Protein AF-A0A968MDU2-F1 (afdb_monomer)

Foldseek 3Di:
DDPVVVVVVVVVVCCVVVVVVVVVVVCPDDPCCVVVPDPPDDPVNVVVVVVVVVDDPCCVVVCVVCCVVPNNPCVVVVVCVVVVVVVCVVPVVVVVCVVVVVPDD

Radius of gyration: 19.69 Å; Cα contacts (8 Å, |Δi|>4): 18; chains: 1; bounding box: 48×23×56 Å

Structure (mmCIF, N/CA/C/O backbone):
data_AF-A0A968MDU2-F1
#
_entry.id   AF-A0A968MDU2-F1
#
loop_
_atom_site.group_PDB
_atom_site.id
_atom_site.type_symbol
_atom_site.label_atom_id
_atom_site.label_alt_id
_atom_site.label_comp_id
_atom_site.label_asym_id
_atom_site.label_entity_id
_atom_site.label_seq_id
_atom_site.pdbx_PDB_ins_code
_atom_site.Cartn_x
_atom_site.Cartn_y
_atom_site.Cartn_z
_atom_site.occupancy
_atom_site.B_iso_or_equiv
_atom_site.auth_seq_id
_atom_site.auth_comp_id
_atom_site.auth_asym_id
_atom_site.auth_atom_id
_atom_site.pdbx_PDB_model_num
ATOM 1 N N . MET A 1 1 ? 6.099 6.662 -26.042 1.00 65.50 1 MET A N 1
ATOM 2 C CA . MET A 1 1 ? 4.771 6.624 -25.407 1.00 65.50 1 MET A CA 1
ATOM 3 C C . MET A 1 1 ? 3.763 6.523 -26.529 1.00 65.50 1 MET A C 1
ATOM 5 O O . MET A 1 1 ? 3.616 7.471 -27.297 1.00 65.50 1 MET A O 1
ATOM 9 N N . SER A 1 2 ? 3.215 5.331 -26.719 1.00 91.62 2 SER A N 1
ATOM 10 C CA . SER A 1 2 ? 2.216 5.053 -27.749 1.00 91.62 2 SER A CA 1
ATOM 11 C C . SER A 1 2 ? 0.921 5.808 -27.433 1.00 91.62 2 SER A C 1
ATOM 13 O O . SER A 1 2 ? 0.633 6.089 -26.270 1.00 91.62 2 SER A O 1
ATOM 15 N N . ALA A 1 3 ? 0.102 6.103 -28.447 1.00 90.75 3 ALA A N 1
ATOM 16 C CA . ALA A 1 3 ? -1.256 6.614 -28.231 1.00 90.75 3 ALA A CA 1
ATOM 17 C C . ALA A 1 3 ? -2.083 5.670 -27.332 1.00 90.75 3 ALA A C 1
ATOM 19 O O . ALA A 1 3 ? -2.938 6.117 -26.572 1.00 90.75 3 ALA A O 1
ATOM 20 N N . LEU A 1 4 ? -1.771 4.370 -27.368 1.00 92.38 4 LEU A N 1
ATOM 21 C CA . LEU A 1 4 ? -2.377 3.347 -26.521 1.00 92.38 4 LEU A CA 1
ATOM 22 C C . LEU A 1 4 ? -2.059 3.570 -25.029 1.00 92.38 4 LEU A C 1
ATOM 24 O O . LEU A 1 4 ? -2.959 3.457 -24.201 1.00 92.38 4 LEU A O 1
ATOM 28 N N . ASP A 1 5 ? -0.831 3.973 -24.687 1.00 91.81 5 ASP A N 1
ATOM 29 C CA . ASP A 1 5 ? -0.411 4.212 -23.295 1.00 91.81 5 ASP A CA 1
ATOM 30 C C . ASP A 1 5 ? -1.228 5.349 -22.665 1.00 91.81 5 ASP A C 1
ATOM 32 O O . ASP A 1 5 ? -1.713 5.237 -21.539 1.00 91.81 5 ASP A O 1
ATOM 36 N N . TRP A 1 6 ? -1.445 6.427 -23.427 1.00 93.94 6 TRP A N 1
ATOM 37 C CA . TRP A 1 6 ? -2.259 7.567 -23.000 1.00 93.94 6 TRP A CA 1
ATOM 38 C C . TRP A 1 6 ? -3.729 7.198 -22.807 1.00 93.94 6 TRP A C 1
ATOM 40 O O . TRP A 1 6 ? -4.345 7.637 -21.835 1.00 93.94 6 TRP A O 1
ATOM 50 N N . ILE A 1 7 ? -4.281 6.366 -23.696 1.00 95.44 7 ILE A N 1
ATOM 51 C CA . ILE A 1 7 ? -5.656 5.865 -23.578 1.00 95.44 7 ILE A CA 1
ATOM 52 C C . ILE A 1 7 ? -5.806 5.023 -22.309 1.00 95.44 7 ILE A C 1
ATOM 54 O O . ILE A 1 7 ? -6.733 5.253 -21.533 1.00 95.44 7 ILE A O 1
ATOM 58 N N . VAL A 1 8 ? -4.887 4.086 -22.061 1.00 95.38 8 VAL A N 1
ATOM 59 C CA . VAL A 1 8 ? -4.926 3.230 -20.866 1.00 95.38 8 VAL A CA 1
ATOM 60 C C . VAL A 1 8 ? -4.790 4.066 -19.597 1.00 95.38 8 VAL A C 1
ATOM 62 O O . VAL A 1 8 ? -5.582 3.902 -18.668 1.00 95.38 8 VAL A O 1
ATOM 65 N N . MET A 1 9 ? -3.842 5.005 -19.561 1.00 93.75 9 MET A N 1
ATOM 66 C CA . MET A 1 9 ? -3.631 5.863 -18.395 1.00 93.75 9 MET A CA 1
ATOM 67 C C . MET A 1 9 ? -4.851 6.748 -18.110 1.00 93.75 9 MET A C 1
ATOM 69 O O . MET A 1 9 ? -5.287 6.851 -16.958 1.00 93.75 9 MET A O 1
ATOM 73 N N . GLY A 1 10 ? -5.439 7.342 -19.153 1.00 95.56 10 GLY A N 1
ATOM 74 C CA . GLY A 1 10 ? -6.667 8.127 -19.047 1.00 95.56 10 GLY A CA 1
ATOM 75 C C . GLY A 1 10 ? -7.857 7.297 -18.561 1.00 95.56 10 GLY A C 1
ATOM 76 O O . GLY A 1 10 ? -8.592 7.741 -17.677 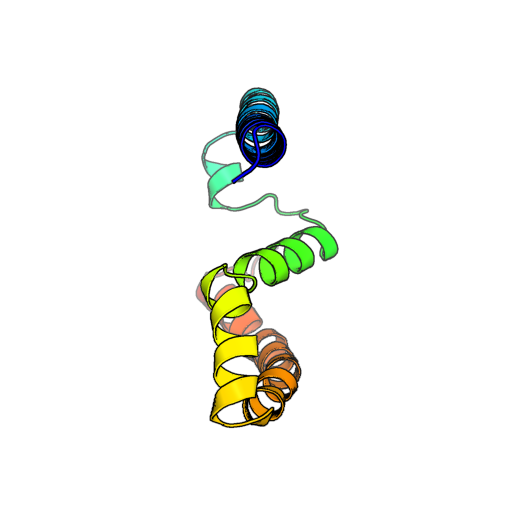1.00 95.56 10 GLY A O 1
ATOM 77 N N . LEU A 1 11 ? -8.015 6.074 -19.073 1.00 96.00 11 LEU A N 1
ATOM 78 C CA . LEU A 1 11 ? -9.099 5.166 -18.699 1.00 96.00 11 LEU A CA 1
ATOM 79 C C . LEU A 1 11 ? -8.984 4.712 -17.242 1.00 96.00 11 LEU A C 1
ATOM 81 O O . LEU A 1 11 ? -9.956 4.826 -16.498 1.00 96.00 11 LEU A O 1
ATOM 85 N N . VAL A 1 12 ? -7.806 4.250 -16.808 1.00 95.88 12 VAL A N 1
ATOM 86 C CA . VAL A 1 12 ? -7.579 3.800 -15.422 1.00 95.88 12 VAL A CA 1
ATOM 87 C C . VAL A 1 12 ? -7.799 4.948 -14.437 1.00 95.88 12 VAL A C 1
ATOM 89 O O . VAL A 1 12 ? -8.495 4.778 -13.436 1.00 95.88 12 VAL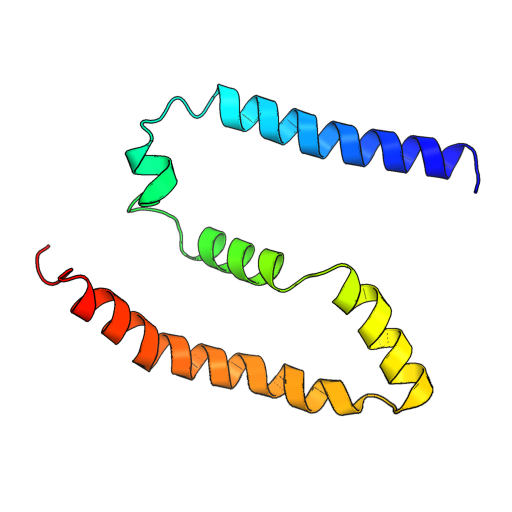 A O 1
ATOM 92 N N . SER A 1 13 ? -7.274 6.135 -14.745 1.00 94.56 13 SER A N 1
ATOM 93 C CA . SER A 1 13 ? -7.433 7.315 -13.885 1.00 94.56 13 SER A CA 1
ATOM 94 C C . SER A 1 13 ? -8.901 7.739 -13.778 1.00 94.56 13 SER A C 1
ATOM 96 O O . SER A 1 13 ? -9.409 7.959 -12.678 1.00 94.56 13 SER A O 1
ATOM 98 N N . SER A 1 14 ? -9.610 7.784 -14.911 1.00 95.06 14 SER A N 1
ATOM 99 C CA . SER A 1 14 ? -11.038 8.123 -14.954 1.00 95.06 14 SER A CA 1
ATOM 100 C C . SER A 1 14 ? -11.891 7.084 -14.231 1.00 95.06 14 SER A C 1
ATOM 102 O O . SER A 1 14 ? -12.844 7.445 -13.546 1.00 95.06 14 SER A O 1
ATOM 104 N N . PHE A 1 15 ? -11.534 5.803 -14.330 1.00 95.88 15 PHE A N 1
ATOM 105 C CA . PHE A 1 15 ? -12.210 4.727 -13.615 1.00 95.88 15 PHE A CA 1
ATOM 106 C C . PHE A 1 15 ? -12.058 4.868 -12.096 1.00 95.88 15 PHE A C 1
ATOM 108 O O . PHE A 1 15 ? -13.056 4.792 -11.384 1.00 95.88 15 PHE A O 1
ATOM 115 N N . ILE A 1 16 ? -10.845 5.130 -11.594 1.00 93.00 16 ILE A N 1
ATOM 116 C CA . ILE A 1 16 ? -10.592 5.305 -10.153 1.00 93.00 16 ILE A CA 1
ATOM 117 C C . ILE A 1 16 ? -11.393 6.493 -9.605 1.00 93.00 16 ILE A C 1
ATOM 119 O O . ILE A 1 16 ? -12.090 6.355 -8.596 1.00 93.00 16 ILE A O 1
ATOM 123 N N . VAL A 1 17 ? -11.336 7.643 -10.284 1.00 93.88 17 VAL A N 1
ATOM 124 C CA . VAL A 1 17 ? -12.067 8.854 -9.873 1.00 93.88 17 VAL A CA 1
ATOM 125 C C . VAL A 1 17 ? -13.578 8.646 -9.981 1.00 93.88 17 VAL A C 1
ATOM 127 O O . VAL A 1 17 ? -14.307 8.959 -9.042 1.00 93.88 17 VAL A O 1
ATOM 130 N N . GLY A 1 18 ? -14.054 8.074 -11.089 1.00 92.81 18 GLY A N 1
ATOM 131 C CA . GLY A 1 18 ? -15.473 7.819 -11.328 1.00 92.81 18 GLY A CA 1
ATOM 132 C C . GLY A 1 18 ? -16.070 6.834 -10.324 1.00 92.81 18 GLY A C 1
ATOM 133 O O . GLY A 1 18 ? -17.128 7.099 -9.753 1.00 92.81 18 GLY A O 1
ATOM 134 N N . TYR A 1 19 ? -15.367 5.735 -10.037 1.00 90.75 19 TYR A N 1
ATOM 135 C CA . TYR A 1 19 ? -15.771 4.776 -9.011 1.00 90.75 19 TYR A CA 1
ATOM 136 C C . TYR A 1 19 ? -15.760 5.404 -7.613 1.00 90.75 19 TYR A C 1
ATOM 138 O O . TYR A 1 19 ? -16.711 5.218 -6.850 1.00 90.75 19 TYR A O 1
ATOM 146 N N . GLY A 1 20 ? -14.724 6.184 -7.287 1.00 85.44 20 GLY A N 1
ATOM 147 C CA . GLY A 1 20 ? -14.630 6.914 -6.023 1.00 85.44 20 G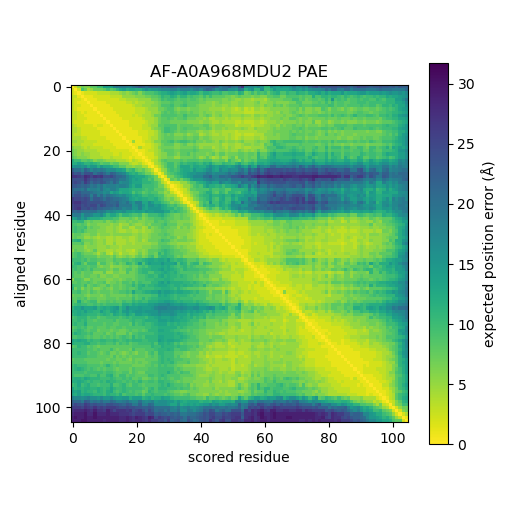LY A CA 1
ATOM 148 C C . GLY A 1 20 ? -15.792 7.888 -5.829 1.00 85.44 20 GLY A C 1
ATOM 149 O O . GLY A 1 20 ? -16.430 7.881 -4.777 1.00 85.44 20 GLY A O 1
ATOM 150 N N . TYR A 1 21 ? -16.125 8.664 -6.863 1.00 87.62 21 TYR A N 1
ATOM 151 C CA . TYR A 1 21 ? -17.251 9.596 -6.848 1.00 87.62 21 TYR A CA 1
ATOM 152 C C . TYR A 1 21 ? -18.596 8.875 -6.707 1.00 87.62 21 TYR A C 1
ATOM 154 O O . TYR A 1 21 ? -19.396 9.231 -5.844 1.00 87.62 21 TYR A O 1
ATOM 162 N N . TRP A 1 22 ? -18.832 7.820 -7.491 1.00 86.19 22 TRP A N 1
ATOM 163 C CA . TRP A 1 22 ? -20.062 7.029 -7.415 1.00 86.19 22 TRP A CA 1
ATOM 164 C C . TRP A 1 22 ? -20.251 6.375 -6.038 1.00 86.19 22 TRP A C 1
ATOM 166 O O . TRP A 1 22 ? -21.339 6.439 -5.459 1.00 86.19 22 TRP A O 1
ATOM 176 N N . LYS A 1 23 ? -19.183 5.791 -5.477 1.00 79.00 23 LYS A N 1
ATOM 177 C CA . LYS A 1 23 ? -19.207 5.170 -4.146 1.00 79.00 23 LYS A CA 1
ATOM 178 C C . LYS A 1 23 ? -19.401 6.211 -3.041 1.00 79.00 23 LYS A C 1
ATOM 180 O O . LYS A 1 23 ? -20.175 5.968 -2.119 1.00 79.00 23 LYS A O 1
ATOM 185 N N . SER A 1 24 ? -18.752 7.370 -3.155 1.00 72.50 24 SER A N 1
ATOM 186 C CA . SER A 1 24 ? -18.920 8.497 -2.229 1.00 72.50 24 SER A CA 1
ATOM 187 C C . SER A 1 24 ? -20.350 9.049 -2.269 1.00 72.50 24 SER A C 1
ATOM 189 O O . SER A 1 24 ? -20.982 9.214 -1.231 1.00 72.50 24 SER A O 1
ATOM 191 N N . SER A 1 25 ? -20.921 9.207 -3.467 1.00 70.44 25 SER A N 1
ATOM 192 C CA . SER A 1 25 ? -22.289 9.700 -3.662 1.00 70.44 25 SER A CA 1
ATOM 193 C C . SER A 1 25 ? -23.370 8.749 -3.134 1.00 70.44 25 SER A C 1
ATOM 195 O O . SER A 1 25 ? -24.454 9.216 -2.790 1.00 70.44 25 SER A O 1
ATOM 197 N N . ARG A 1 26 ? -23.113 7.434 -3.080 1.00 64.56 26 ARG A N 1
ATOM 198 C CA . ARG A 1 26 ? -24.023 6.444 -2.470 1.00 64.56 26 ARG A CA 1
ATOM 199 C C . ARG A 1 26 ? -23.789 6.224 -0.982 1.00 64.56 26 ARG A C 1
ATOM 201 O O . ARG A 1 26 ? -24.683 5.736 -0.298 1.00 64.56 26 ARG A O 1
ATOM 208 N N . SER A 1 27 ? -22.610 6.571 -0.476 1.00 60.47 27 SER A N 1
ATOM 209 C CA . SER A 1 27 ? -22.305 6.531 0.948 1.00 60.47 27 SER A CA 1
ATOM 210 C C . SER A 1 27 ? -22.855 7.788 1.621 1.00 60.47 27 SER A C 1
ATOM 212 O O . SER A 1 27 ? -22.108 8.624 2.125 1.00 60.47 27 SER A O 1
ATOM 214 N N . SER A 1 28 ? -24.182 7.928 1.638 1.00 53.47 28 SER A N 1
ATOM 215 C CA . SER A 1 28 ? -24.888 8.931 2.434 1.00 53.47 28 SER A CA 1
ATOM 216 C C . SER A 1 28 ? -24.737 8.581 3.907 1.00 53.47 28 SER A C 1
ATOM 218 O O . SER A 1 28 ? -25.601 7.935 4.499 1.00 53.47 28 SER A O 1
ATOM 220 N N . THR A 1 29 ? -23.596 8.941 4.484 1.00 53.84 29 THR A N 1
ATOM 221 C CA . THR A 1 29 ? -23.316 8.575 5.855 1.00 53.84 29 THR A CA 1
ATOM 222 C C . THR A 1 29 ? -22.550 9.659 6.587 1.00 53.84 29 THR A C 1
ATOM 224 O O . THR A 1 29 ? -21.409 9.960 6.252 1.00 53.84 29 THR A O 1
ATOM 227 N N . SER A 1 30 ? -23.220 10.206 7.602 1.00 55.81 30 SER A N 1
ATOM 228 C CA . SER A 1 30 ? -22.705 11.003 8.717 1.00 55.81 30 SER A CA 1
ATOM 229 C C . SER A 1 30 ? -21.182 10.960 8.868 1.00 55.81 30 SER A C 1
ATOM 231 O O . SER A 1 30 ? -20.618 9.876 9.013 1.00 55.81 30 SER A O 1
ATOM 233 N N . LEU A 1 31 ? -20.542 12.135 8.922 1.00 56.84 31 LEU A N 1
ATOM 234 C CA . LEU A 1 31 ? -19.110 12.353 9.201 1.00 56.84 31 LEU A CA 1
ATOM 235 C C . LEU A 1 31 ? -18.533 11.424 10.285 1.00 56.84 31 LEU A C 1
ATOM 237 O O . LEU A 1 31 ? -17.370 11.036 10.221 1.00 56.84 31 LEU A O 1
ATOM 241 N N . GLU A 1 32 ? -19.360 11.023 11.248 1.00 55.78 32 GLU A N 1
ATOM 242 C CA . GLU A 1 32 ? -19.041 10.052 12.288 1.00 55.78 32 GLU A CA 1
ATOM 243 C C . GLU A 1 32 ? -18.694 8.642 11.765 1.00 55.78 32 GLU A C 1
ATOM 245 O O . GLU A 1 32 ? -17.718 8.064 12.224 1.00 55.78 32 GLU A O 1
ATOM 250 N N . ARG A 1 33 ? -19.390 8.100 10.755 1.00 57.44 33 ARG A N 1
ATOM 251 C CA . ARG A 1 33 ? -19.094 6.767 10.178 1.00 57.44 33 ARG A CA 1
ATOM 252 C C . ARG A 1 33 ? -17.857 6.800 9.268 1.00 57.44 33 ARG A C 1
ATOM 254 O O . ARG A 1 33 ? -17.146 5.809 9.159 1.00 57.44 33 ARG A O 1
ATOM 261 N N . TYR A 1 34 ? -17.557 7.958 8.668 1.00 59.81 34 TYR A N 1
ATOM 262 C CA . TYR A 1 34 ? -16.324 8.181 7.897 1.00 59.81 34 TYR A CA 1
ATOM 263 C C . TYR A 1 34 ? -15.085 8.324 8.799 1.00 59.81 34 TYR A C 1
ATOM 265 O O . TYR A 1 34 ? -13.998 7.897 8.423 1.00 59.81 34 TYR A O 1
ATOM 273 N N . THR A 1 35 ? -15.244 8.902 9.997 1.00 58.31 35 THR A N 1
ATOM 274 C CA . THR A 1 35 ? -14.135 9.162 10.937 1.00 58.31 35 THR A CA 1
ATOM 275 C C . THR A 1 35 ? -13.930 8.069 11.986 1.00 58.31 35 THR A C 1
ATOM 277 O O . THR A 1 35 ? -12.788 7.824 12.369 1.00 58.31 35 THR A O 1
ATOM 280 N N . ARG A 1 36 ? -14.990 7.391 12.448 1.00 57.16 36 ARG A N 1
ATOM 281 C CA . ARG A 1 36 ? -14.878 6.254 13.381 1.00 57.16 36 ARG A CA 1
ATOM 282 C C . ARG A 1 36 ? -14.663 4.911 12.679 1.00 57.16 36 ARG A C 1
ATOM 284 O O . ARG A 1 36 ? -14.153 3.998 13.319 1.00 57.16 36 ARG A O 1
ATOM 291 N N . GLY A 1 37 ? -14.978 4.812 11.383 1.00 58.84 37 GLY A N 1
ATOM 292 C CA . GLY A 1 37 ? -15.105 3.528 10.692 1.00 58.84 37 GLY A CA 1
ATOM 293 C C . GLY A 1 37 ? -16.368 2.798 11.156 1.00 58.84 37 GLY A C 1
ATOM 294 O O . GLY A 1 37 ? -16.793 2.945 12.300 1.00 58.84 37 GLY A O 1
ATOM 295 N N . ASP A 1 38 ? -17.013 2.049 10.264 1.00 58.62 38 ASP A N 1
ATOM 296 C CA . ASP A 1 38 ? -18.131 1.195 10.672 1.00 58.62 38 ASP A CA 1
ATOM 297 C C . ASP A 1 38 ? -17.620 0.153 11.677 1.00 58.62 38 ASP A C 1
ATOM 299 O O . ASP A 1 38 ? -16.570 -0.457 11.450 1.00 58.62 38 ASP A O 1
ATOM 303 N N . SER A 1 39 ? -18.339 -0.056 12.781 1.00 59.19 39 SER A N 1
ATOM 304 C CA . SER A 1 39 ? -17.950 -1.021 13.823 1.00 59.19 39 SER A CA 1
ATOM 305 C C . SER A 1 39 ? -17.907 -2.470 13.317 1.00 59.19 39 SER A C 1
ATOM 307 O O . SER A 1 39 ? -17.256 -3.301 13.939 1.00 59.19 39 SER A O 1
ATOM 309 N N . ASP A 1 40 ? -18.523 -2.744 12.161 1.00 64.50 40 ASP A N 1
ATOM 310 C CA . ASP A 1 40 ? -18.614 -4.064 11.524 1.00 64.50 40 ASP A CA 1
ATOM 311 C C . ASP A 1 40 ? -17.810 -4.173 10.215 1.00 64.50 40 ASP A C 1
ATOM 313 O O . ASP A 1 40 ? -18.176 -4.910 9.294 1.00 64.50 40 ASP A O 1
ATOM 317 N N . LEU A 1 41 ? -16.695 -3.445 10.082 1.00 74.69 41 LEU A N 1
ATOM 318 C CA . LEU A 1 41 ? -15.805 -3.657 8.939 1.00 74.69 41 LEU A CA 1
ATOM 319 C C . LEU A 1 41 ? -15.202 -5.072 8.989 1.00 74.69 41 LEU A C 1
ATOM 321 O O . LEU A 1 41 ? -14.491 -5.412 9.938 1.00 74.69 41 LEU A O 1
ATOM 325 N N . PRO A 1 42 ? -15.412 -5.907 7.957 1.00 82.38 42 PRO A N 1
ATOM 326 C CA . PRO A 1 42 ? -14.892 -7.259 7.973 1.00 82.38 42 PRO A CA 1
ATOM 327 C C . PRO A 1 42 ? -13.361 -7.252 7.903 1.00 82.38 42 PRO A C 1
ATOM 329 O O . PRO A 1 42 ? -12.751 -6.465 7.171 1.00 82.38 42 PRO A O 1
ATOM 332 N N . TRP A 1 43 ? -12.736 -8.184 8.624 1.00 80.69 43 TRP A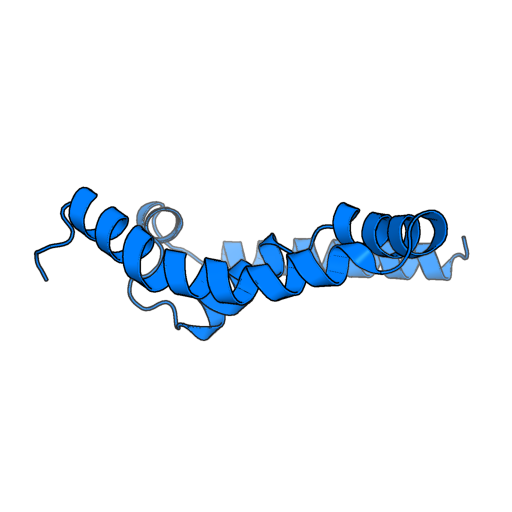 N 1
ATOM 333 C CA . TRP A 1 43 ? -11.280 -8.277 8.791 1.00 80.69 43 TRP A CA 1
ATOM 334 C C . TRP A 1 43 ? -10.500 -8.292 7.465 1.00 80.69 43 TRP A C 1
ATOM 336 O O . TRP A 1 43 ? -9.399 -7.744 7.386 1.00 80.69 43 TRP A O 1
ATOM 346 N N . TYR A 1 44 ? -11.072 -8.861 6.397 1.00 84.56 44 TYR A N 1
ATOM 347 C CA . TYR A 1 44 ? -10.450 -8.886 5.071 1.00 84.56 44 TYR A CA 1
ATOM 348 C C . TYR A 1 44 ? -10.412 -7.503 4.409 1.00 84.56 44 TYR A C 1
ATOM 350 O O . TYR A 1 44 ? -9.455 -7.197 3.705 1.00 84.56 44 TYR A O 1
ATOM 358 N N . THR A 1 45 ? -11.405 -6.639 4.654 1.00 84.62 45 THR A N 1
ATOM 359 C CA . THR A 1 45 ? -11.419 -5.264 4.121 1.00 84.62 45 THR A CA 1
ATOM 360 C C . THR A 1 45 ? -10.361 -4.416 4.818 1.00 84.62 45 THR A C 1
ATOM 362 O O . THR A 1 45 ? -9.632 -3.677 4.158 1.00 84.62 45 THR A O 1
ATOM 365 N N . ILE A 1 46 ? -10.215 -4.586 6.136 1.00 83.56 46 ILE A N 1
ATOM 366 C CA . ILE A 1 46 ? -9.146 -3.955 6.920 1.00 83.56 46 ILE A CA 1
ATOM 367 C C . ILE A 1 46 ? -7.779 -4.437 6.416 1.00 83.56 46 ILE A C 1
ATOM 369 O O . ILE A 1 46 ? -6.909 -3.625 6.110 1.00 83.56 46 ILE A O 1
ATOM 373 N N . SER A 1 47 ? -7.611 -5.751 6.245 1.00 84.31 47 SER A N 1
ATOM 374 C CA . SER A 1 47 ? -6.357 -6.347 5.762 1.00 84.31 47 SER A CA 1
ATOM 375 C C . SER A 1 47 ? -5.987 -5.857 4.359 1.00 84.31 47 SER A C 1
ATOM 377 O O . SER A 1 47 ? -4.843 -5.470 4.121 1.00 84.31 47 SER A O 1
ATOM 379 N N . LEU A 1 48 ? -6.959 -5.804 3.442 1.00 87.88 48 LEU A N 1
ATOM 380 C CA . LEU A 1 48 ? -6.759 -5.283 2.089 1.00 87.88 48 LEU A CA 1
ATOM 381 C C . LEU A 1 48 ? -6.344 -3.808 2.114 1.00 87.88 48 LEU A C 1
ATOM 383 O O . LEU A 1 48 ? -5.439 -3.421 1.379 1.00 87.88 48 LEU A O 1
ATOM 387 N N . SER A 1 49 ? -6.960 -3.000 2.980 1.00 85.94 49 SER A N 1
ATOM 388 C CA . SER A 1 49 ? -6.588 -1.595 3.148 1.00 85.94 49 SER A CA 1
ATOM 389 C C . SER A 1 49 ? -5.154 -1.440 3.654 1.00 85.94 49 SER A C 1
ATOM 391 O O . SER A 1 49 ? -4.429 -0.592 3.147 1.00 85.94 49 SER A O 1
ATOM 393 N N . VAL A 1 50 ? -4.726 -2.250 4.627 1.00 85.56 50 VAL A N 1
ATOM 394 C CA . VAL A 1 50 ? -3.354 -2.200 5.161 1.00 85.56 50 VAL A CA 1
ATOM 395 C C . VAL A 1 50 ? -2.333 -2.553 4.076 1.00 85.56 50 VAL A C 1
ATOM 397 O O . VAL A 1 50 ? -1.335 -1.849 3.924 1.00 85.56 50 VAL A O 1
ATOM 400 N N . ILE A 1 51 ? -2.597 -3.594 3.281 1.00 86.56 51 ILE A N 1
ATOM 401 C CA . ILE A 1 51 ? -1.724 -3.982 2.162 1.00 86.56 51 ILE A CA 1
ATOM 402 C C . ILE A 1 51 ? -1.680 -2.874 1.103 1.00 86.56 51 ILE A C 1
ATOM 404 O O . ILE A 1 51 ? -0.598 -2.517 0.636 1.00 86.56 51 ILE A O 1
ATOM 408 N N . ALA A 1 52 ? -2.835 -2.300 0.755 1.00 86.88 52 ALA A N 1
ATOM 409 C CA . ALA A 1 52 ? -2.922 -1.217 -0.219 1.00 86.88 52 ALA A CA 1
ATOM 410 C C . ALA A 1 52 ? -2.128 0.025 0.219 1.00 86.88 52 ALA A C 1
ATOM 412 O O . ALA A 1 52 ? -1.445 0.621 -0.606 1.00 86.88 52 ALA A O 1
ATOM 413 N N . THR A 1 53 ? -2.155 0.380 1.506 1.00 87.06 53 THR A N 1
ATOM 414 C CA . THR A 1 53 ? -1.385 1.513 2.047 1.00 87.06 53 THR A CA 1
ATOM 415 C C . THR A 1 53 ? 0.128 1.283 1.983 1.00 87.06 53 THR A C 1
ATOM 417 O O . THR A 1 53 ? 0.879 2.218 1.715 1.00 87.06 53 THR A O 1
ATOM 420 N N . GLN A 1 54 ? 0.593 0.050 2.207 1.00 83.12 54 GLN A N 1
ATOM 421 C CA . GLN A 1 54 ? 2.023 -0.283 2.151 1.00 83.12 54 GLN A CA 1
ATOM 422 C C . GLN A 1 54 ? 2.566 -0.308 0.713 1.00 83.12 54 GLN A C 1
ATOM 424 O O . GLN A 1 54 ? 3.754 -0.064 0.480 1.00 83.12 54 GLN A O 1
ATOM 429 N N . ALA A 1 55 ? 1.708 -0.609 -0.262 1.00 84.38 55 ALA A N 1
ATOM 430 C CA . ALA A 1 55 ? 2.067 -0.606 -1.669 1.00 84.38 55 ALA A CA 1
ATOM 431 C C . ALA A 1 55 ? 2.159 0.836 -2.196 1.00 84.38 55 ALA A C 1
ATOM 433 O O . ALA A 1 55 ? 1.159 1.461 -2.534 1.00 84.38 55 ALA A O 1
ATOM 434 N N . SER A 1 56 ? 3.379 1.366 -2.300 1.00 86.25 56 SER A N 1
ATOM 435 C CA . SER A 1 56 ? 3.628 2.689 -2.882 1.00 86.25 56 SER A CA 1
ATOM 436 C C . SER A 1 56 ? 4.328 2.594 -4.240 1.00 86.25 56 SER A C 1
ATOM 438 O O . SER A 1 56 ? 5.076 1.650 -4.509 1.00 86.25 56 SER A O 1
ATOM 440 N N . ALA A 1 57 ? 4.137 3.608 -5.092 1.00 84.81 57 ALA A N 1
ATOM 441 C CA . ALA A 1 57 ? 4.869 3.729 -6.356 1.00 84.81 57 ALA A CA 1
ATOM 442 C C . ALA A 1 57 ? 6.393 3.784 -6.136 1.00 84.81 57 ALA A C 1
ATOM 444 O O . ALA A 1 57 ? 7.157 3.230 -6.924 1.00 84.81 57 ALA A O 1
ATOM 445 N N . VAL A 1 58 ? 6.827 4.388 -5.021 1.00 82.56 58 VAL A N 1
ATOM 446 C CA . VAL A 1 58 ? 8.233 4.404 -4.602 1.00 82.56 58 VAL A CA 1
ATOM 447 C C . VAL A 1 58 ? 8.726 2.984 -4.366 1.00 82.56 58 VAL A C 1
ATOM 449 O O . VAL A 1 58 ? 9.779 2.627 -4.869 1.00 82.56 58 VAL A O 1
ATOM 452 N N . THR A 1 59 ? 7.964 2.140 -3.672 1.00 84.25 59 THR A N 1
ATOM 453 C CA . THR A 1 59 ? 8.344 0.739 -3.445 1.00 84.25 59 THR A CA 1
ATOM 454 C C . THR A 1 59 ? 8.511 -0.025 -4.758 1.00 84.25 59 THR A C 1
ATOM 456 O O . THR A 1 59 ? 9.509 -0.723 -4.936 1.00 84.25 59 THR A O 1
ATOM 459 N N . PHE A 1 60 ? 7.567 0.133 -5.690 1.00 82.62 60 PHE A N 1
ATOM 460 C CA . PHE A 1 60 ? 7.602 -0.551 -6.986 1.00 82.62 60 PHE A CA 1
ATOM 461 C C . PHE A 1 60 ? 8.812 -0.171 -7.842 1.00 82.62 60 PHE A C 1
ATOM 463 O O . PHE A 1 60 ? 9.344 -1.026 -8.544 1.00 82.62 60 PHE A O 1
ATOM 470 N N . LEU A 1 61 ? 9.256 1.084 -7.776 1.00 87.38 61 LEU A N 1
ATOM 471 C CA . LEU A 1 61 ? 10.426 1.548 -8.518 1.00 87.38 61 LEU A CA 1
ATOM 472 C C . LEU A 1 61 ? 11.740 1.270 -7.769 1.00 87.38 61 LEU A C 1
ATOM 474 O O . LEU A 1 61 ? 12.715 0.811 -8.363 1.00 87.38 61 LEU A O 1
ATOM 478 N N . SER A 1 62 ? 11.766 1.518 -6.458 1.00 84.88 62 SER A N 1
ATOM 479 C CA . SER A 1 62 ? 12.968 1.428 -5.627 1.00 84.88 62 SER A CA 1
ATOM 480 C C . SER A 1 62 ? 13.392 -0.005 -5.335 1.00 84.88 62 SER A C 1
ATOM 482 O O . SER A 1 62 ? 14.590 -0.255 -5.282 1.00 84.88 62 SER A O 1
ATOM 484 N N . ALA A 1 63 ? 12.471 -0.959 -5.154 1.00 84.56 63 ALA A N 1
ATOM 485 C CA . ALA A 1 63 ? 12.856 -2.334 -4.821 1.00 84.56 63 ALA A CA 1
ATOM 486 C C . ALA A 1 63 ? 13.641 -3.030 -5.957 1.00 84.56 63 ALA A C 1
ATOM 488 O O . ALA A 1 63 ? 14.707 -3.573 -5.670 1.00 84.56 63 ALA A O 1
ATOM 489 N N . PRO A 1 64 ? 13.225 -2.966 -7.240 1.00 84.69 64 PRO A N 1
ATOM 490 C CA . PRO A 1 64 ? 14.043 -3.458 -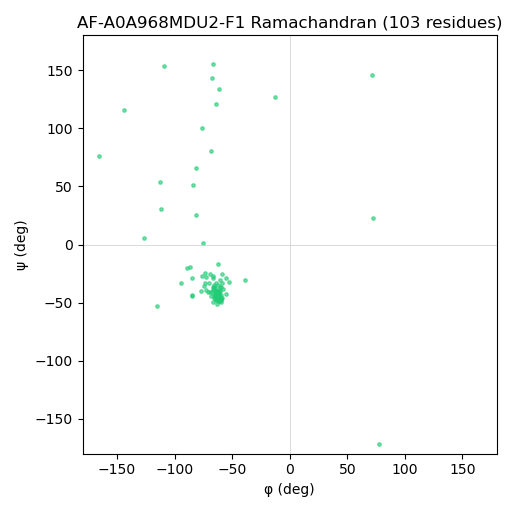8.351 1.00 84.69 64 PRO A CA 1
ATOM 491 C C . PRO A 1 64 ? 15.321 -2.638 -8.556 1.00 84.69 64 PRO A C 1
ATOM 493 O O . PRO A 1 64 ? 16.366 -3.209 -8.857 1.00 84.69 64 PRO A O 1
ATOM 496 N N . GLY A 1 65 ? 15.258 -1.314 -8.360 1.00 85.62 65 GLY A N 1
ATOM 497 C CA . GLY A 1 65 ? 16.433 -0.443 -8.443 1.00 85.62 65 GLY A CA 1
ATOM 498 C C . GLY A 1 65 ? 17.513 -0.836 -7.432 1.00 85.62 65 GLY A C 1
ATOM 499 O O . GLY A 1 65 ? 18.664 -1.031 -7.807 1.00 85.62 65 GLY A O 1
ATOM 500 N N . GLN A 1 66 ? 17.125 -1.049 -6.174 1.00 85.25 66 GLN A N 1
ATOM 501 C CA . GLN A 1 66 ? 18.012 -1.551 -5.123 1.00 85.25 66 GLN A CA 1
ATOM 502 C C . GLN A 1 66 ? 18.457 -2.993 -5.373 1.00 85.25 66 GLN A C 1
ATOM 504 O O . GLN A 1 66 ? 19.614 -3.320 -5.129 1.00 85.25 66 GLN A O 1
ATOM 509 N N . ALA A 1 67 ? 17.575 -3.856 -5.887 1.00 87.06 67 ALA A N 1
ATOM 510 C CA . ALA A 1 67 ? 17.941 -5.219 -6.265 1.00 87.06 67 ALA A CA 1
ATOM 511 C C . ALA A 1 67 ? 19.061 -5.242 -7.312 1.00 87.06 67 ALA A C 1
ATOM 513 O O . ALA A 1 67 ? 19.940 -6.100 -7.257 1.00 87.06 67 ALA A O 1
ATOM 514 N N . TYR A 1 68 ? 19.023 -4.297 -8.251 1.00 86.06 68 TYR A N 1
ATOM 515 C CA . TYR A 1 68 ? 20.022 -4.159 -9.300 1.00 86.06 68 TYR A CA 1
ATOM 516 C C . TYR A 1 68 ? 21.360 -3.619 -8.773 1.00 86.06 68 TYR A C 1
ATOM 518 O O . TYR A 1 68 ? 22.407 -4.091 -9.210 1.00 86.06 68 TYR A O 1
ATOM 526 N N . THR A 1 69 ? 21.351 -2.662 -7.836 1.00 87.50 69 THR A N 1
ATOM 527 C CA . THR A 1 69 ? 22.586 -2.046 -7.312 1.00 87.50 69 THR A CA 1
ATOM 528 C C . THR A 1 69 ? 23.236 -2.838 -6.179 1.00 87.50 69 THR A C 1
ATOM 530 O O . THR A 1 69 ? 24.447 -3.031 -6.191 1.00 87.50 69 THR A O 1
ATOM 533 N N . ASP A 1 70 ? 22.440 -3.309 -5.216 1.00 82.44 70 ASP A N 1
ATOM 534 C CA . ASP A 1 70 ? 22.902 -3.849 -3.926 1.00 82.44 70 ASP A CA 1
ATOM 535 C C . ASP A 1 70 ? 22.354 -5.261 -3.621 1.00 82.44 70 ASP A C 1
ATOM 537 O O . ASP A 1 70 ? 22.574 -5.814 -2.534 1.00 82.44 70 ASP A O 1
ATOM 541 N N . GLY A 1 71 ? 21.639 -5.867 -4.576 1.00 84.62 71 GLY A N 1
ATOM 542 C CA . GLY A 1 71 ? 21.061 -7.205 -4.459 1.00 84.62 71 GLY A CA 1
ATOM 543 C C . GLY A 1 71 ? 19.775 -7.271 -3.623 1.00 84.62 71 GLY A C 1
ATOM 544 O O . GLY A 1 71 ? 19.198 -6.277 -3.189 1.00 84.62 71 GLY A O 1
ATOM 545 N N . MET A 1 72 ? 19.305 -8.490 -3.350 1.00 88.69 72 MET A N 1
ATOM 546 C CA . MET A 1 72 ? 18.006 -8.743 -2.698 1.00 88.69 72 MET A CA 1
ATOM 547 C C . MET A 1 72 ? 18.032 -8.609 -1.162 1.00 88.69 72 MET A C 1
ATOM 549 O O . MET A 1 72 ? 17.215 -9.210 -0.465 1.00 88.69 72 MET A O 1
ATOM 553 N N . ARG A 1 73 ? 18.958 -7.825 -0.594 1.00 84.25 73 ARG A N 1
ATOM 554 C CA . ARG A 1 73 ? 19.118 -7.687 0.871 1.00 84.25 73 ARG A CA 1
ATOM 555 C C . ARG A 1 73 ? 17.865 -7.134 1.552 1.00 84.25 73 ARG A C 1
ATOM 557 O O . ARG A 1 73 ? 17.563 -7.515 2.680 1.00 84.25 73 ARG A O 1
ATOM 564 N N . PHE A 1 74 ? 17.099 -6.298 0.848 1.00 81.62 74 PHE A N 1
ATOM 565 C CA . PHE A 1 74 ? 15.828 -5.764 1.339 1.00 81.62 74 PHE A CA 1
ATOM 566 C C . PHE A 1 74 ? 14.812 -6.867 1.682 1.00 81.62 74 PHE A C 1
ATOM 568 O O . PHE A 1 74 ? 13.979 -6.667 2.560 1.00 81.62 74 PHE A O 1
ATOM 575 N N . VAL A 1 75 ? 14.895 -8.056 1.072 1.00 85.56 75 VAL A N 1
ATOM 576 C CA . VAL A 1 75 ? 13.969 -9.170 1.347 1.00 85.56 75 VAL A CA 1
ATOM 577 C C . VAL A 1 75 ? 14.015 -9.595 2.812 1.00 85.56 75 VAL A C 1
ATOM 579 O O . VAL A 1 75 ? 12.970 -9.884 3.388 1.00 85.56 75 VAL A O 1
ATOM 582 N N . MET A 1 76 ? 15.189 -9.564 3.452 1.00 86.56 76 MET A N 1
ATOM 583 C CA . MET A 1 76 ? 15.314 -9.880 4.881 1.00 86.56 76 MET A CA 1
ATOM 584 C C . MET A 1 76 ? 14.498 -8.920 5.754 1.00 86.56 76 MET A C 1
ATOM 586 O O . MET A 1 76 ? 13.880 -9.345 6.727 1.00 86.56 76 MET A O 1
ATOM 590 N N . PHE A 1 77 ? 14.437 -7.641 5.375 1.00 84.75 77 PHE A N 1
ATOM 591 C CA . PHE A 1 77 ? 13.594 -6.657 6.050 1.00 84.75 77 PHE A CA 1
ATOM 592 C C . PHE A 1 77 ? 12.103 -6.946 5.823 1.00 84.75 77 PHE A C 1
ATOM 594 O O . PHE A 1 77 ? 11.332 -6.963 6.780 1.00 84.75 77 PHE A O 1
ATOM 601 N N . TYR A 1 78 ? 11.699 -7.259 4.586 1.00 84.81 78 TYR A N 1
ATOM 602 C CA . TYR A 1 78 ? 10.303 -7.599 4.275 1.00 84.81 78 TYR A CA 1
ATOM 603 C C . TYR A 1 78 ? 9.828 -8.884 4.961 1.00 84.81 78 TYR A C 1
ATOM 605 O O . TYR A 1 78 ? 8.669 -8.951 5.359 1.00 84.81 78 TYR A O 1
ATOM 613 N N . LEU A 1 79 ? 10.703 -9.871 5.167 1.00 87.19 79 LEU A N 1
ATOM 614 C CA . LEU A 1 79 ? 10.396 -11.068 5.961 1.00 87.19 79 LEU A CA 1
ATOM 615 C C . LEU A 1 79 ? 10.247 -10.764 7.461 1.00 87.19 79 LEU A C 1
ATOM 617 O O . LEU A 1 79 ? 9.532 -11.478 8.163 1.00 87.19 79 LEU A O 1
ATOM 621 N N . GLY A 1 80 ? 10.872 -9.690 7.950 1.00 88.25 80 GLY A N 1
ATOM 622 C CA . GLY A 1 80 ? 10.676 -9.187 9.309 1.00 88.25 80 GLY A CA 1
ATOM 623 C C . GLY A 1 80 ? 9.333 -8.477 9.515 1.00 88.25 80 GLY A C 1
ATOM 624 O O . GLY A 1 80 ? 8.822 -8.459 10.635 1.00 88.25 80 GLY A O 1
ATOM 625 N N . LEU A 1 81 ? 8.721 -7.933 8.453 1.00 88.19 81 LEU A N 1
ATOM 626 C CA . LEU A 1 81 ? 7.451 -7.204 8.550 1.00 88.19 81 LEU A CA 1
ATOM 627 C C . LEU A 1 81 ? 6.291 -8.074 9.071 1.00 88.19 81 LEU A C 1
ATOM 629 O O . LEU A 1 81 ? 5.610 -7.610 9.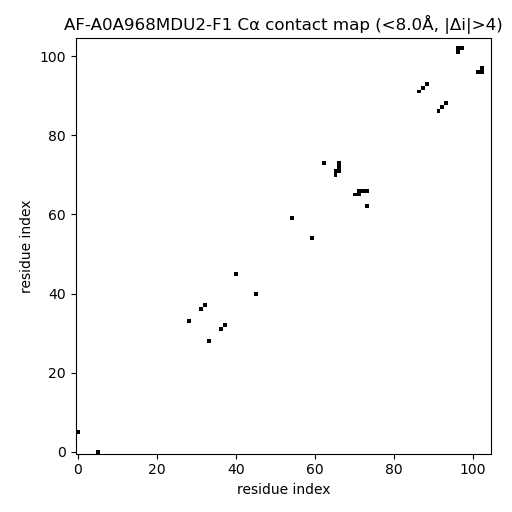980 1.00 88.19 81 LEU A O 1
ATOM 633 N N . PRO A 1 82 ? 6.058 -9.322 8.609 1.00 88.31 82 PRO A N 1
ATOM 634 C CA . PRO A 1 82 ? 5.041 -10.197 9.197 1.00 88.31 82 PRO A CA 1
ATOM 635 C C . PRO A 1 82 ? 5.210 -10.413 10.705 1.00 88.31 82 PRO A C 1
ATOM 637 O O . PRO A 1 82 ? 4.236 -10.338 11.450 1.00 88.31 82 PRO A O 1
ATOM 640 N N . LEU A 1 83 ? 6.445 -10.623 11.170 1.00 89.62 83 LEU A N 1
ATOM 641 C CA . LEU A 1 83 ? 6.748 -10.777 12.597 1.00 89.62 83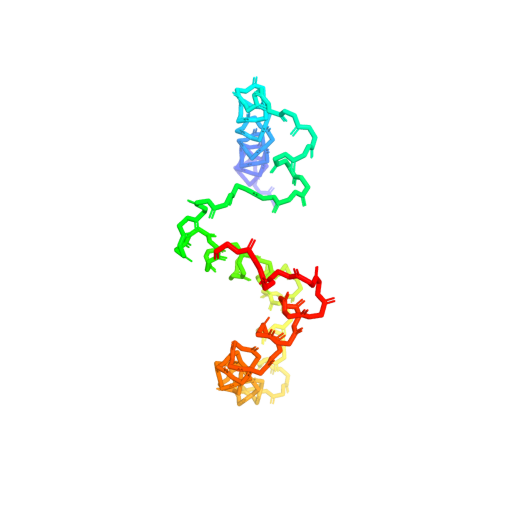 LEU A CA 1
ATOM 642 C C . LEU A 1 83 ? 6.453 -9.488 13.374 1.00 89.62 83 LEU A C 1
ATOM 644 O O . LEU A 1 83 ? 5.821 -9.533 14.431 1.00 89.62 83 LEU A O 1
ATOM 648 N N . ALA A 1 84 ? 6.842 -8.334 12.826 1.00 89.44 84 ALA A N 1
ATOM 649 C CA . ALA A 1 84 ? 6.516 -7.033 13.404 1.00 89.44 84 ALA A CA 1
ATOM 650 C C . ALA A 1 84 ? 4.998 -6.791 13.450 1.00 89.44 84 ALA A C 1
ATOM 652 O O . ALA A 1 84 ? 4.490 -6.284 14.445 1.00 89.44 84 ALA A O 1
ATOM 653 N N . MET A 1 85 ? 4.257 -7.207 12.420 1.00 88.19 85 MET A N 1
ATOM 654 C CA . MET A 1 85 ? 2.797 -7.092 12.370 1.00 88.19 85 MET A CA 1
ATOM 655 C C . MET A 1 85 ? 2.117 -7.960 13.432 1.00 88.19 85 MET A C 1
ATOM 657 O O . MET A 1 85 ? 1.177 -7.492 14.073 1.00 88.19 85 MET A O 1
ATOM 661 N N . ILE A 1 86 ? 2.616 -9.176 13.681 1.00 90.69 86 ILE A N 1
ATOM 662 C CA . ILE A 1 86 ? 2.141 -10.020 14.790 1.00 90.69 86 ILE A CA 1
ATOM 663 C C . ILE A 1 86 ? 2.355 -9.294 16.122 1.00 90.69 86 ILE A C 1
ATOM 665 O O . ILE A 1 86 ? 1.408 -9.151 16.896 1.00 90.69 86 ILE A O 1
ATOM 669 N N . PHE A 1 87 ? 3.556 -8.761 16.364 1.00 92.62 87 PHE A N 1
ATOM 670 C CA . PHE A 1 87 ? 3.858 -8.009 17.586 1.00 92.62 87 PHE A CA 1
ATOM 671 C C . PHE A 1 87 ? 2.959 -6.774 17.756 1.00 92.62 87 PHE A C 1
ATOM 673 O O . PHE A 1 87 ? 2.371 -6.572 18.818 1.00 92.62 87 PHE A O 1
ATOM 680 N N . VAL A 1 88 ? 2.791 -5.971 16.701 1.00 89.25 88 VAL A N 1
ATOM 681 C CA . VAL A 1 88 ? 1.900 -4.801 16.700 1.00 89.25 88 VAL A CA 1
ATOM 682 C C . VAL A 1 88 ? 0.462 -5.223 17.000 1.00 89.25 88 VAL A C 1
ATOM 684 O O . VAL A 1 88 ? -0.191 -4.593 17.832 1.00 89.25 88 VAL A O 1
ATOM 687 N N . SER A 1 89 ? -0.020 -6.310 16.392 1.00 87.25 89 SER A N 1
ATOM 688 C CA . SER A 1 89 ? -1.377 -6.808 16.632 1.00 87.25 89 SER A CA 1
ATOM 689 C C . SER A 1 89 ? -1.601 -7.305 18.061 1.00 87.25 89 SER A C 1
ATOM 691 O O . SER A 1 89 ? -2.678 -7.098 18.610 1.00 87.25 89 SER A O 1
ATOM 693 N N . ALA A 1 90 ? -0.583 -7.904 18.682 1.00 88.75 90 ALA A N 1
ATOM 694 C CA . ALA A 1 90 ? -0.676 -8.469 20.023 1.00 88.75 90 ALA A CA 1
ATOM 695 C C . ALA A 1 90 ? -0.453 -7.435 21.137 1.00 88.75 90 ALA A C 1
ATOM 697 O O . ALA A 1 90 ? -0.987 -7.597 22.230 1.00 88.75 90 ALA A O 1
ATOM 698 N N . VAL A 1 91 ? 0.338 -6.386 20.886 1.00 89.88 91 VAL A N 1
ATOM 699 C CA . VAL A 1 91 ? 0.761 -5.428 21.925 1.00 89.88 91 VAL A CA 1
ATOM 700 C C . VAL A 1 91 ? 0.202 -4.031 21.675 1.00 89.88 91 VAL A C 1
ATOM 702 O O . VAL A 1 91 ? -0.438 -3.451 22.550 1.00 89.88 91 VAL A O 1
ATOM 705 N N . MET A 1 92 ? 0.411 -3.484 20.477 1.00 85.00 92 MET A N 1
ATOM 706 C CA . MET A 1 92 ? 0.055 -2.094 20.175 1.00 85.00 92 MET A CA 1
ATOM 707 C C . MET A 1 92 ? -1.444 -1.908 19.951 1.00 85.00 92 MET A C 1
ATOM 709 O O . MET A 1 92 ? -1.997 -0.921 20.432 1.00 85.00 92 MET A O 1
ATOM 713 N N . ILE A 1 93 ? -2.118 -2.841 19.266 1.00 85.62 93 ILE A N 1
ATOM 714 C CA . ILE A 1 93 ? -3.570 -2.742 19.044 1.00 85.62 93 ILE A CA 1
ATOM 715 C C . ILE A 1 93 ? -4.341 -2.789 20.379 1.00 85.62 93 ILE A C 1
ATOM 717 O O . ILE A 1 93 ? -5.120 -1.864 20.620 1.00 85.62 93 ILE A O 1
ATOM 721 N N . PRO A 1 94 ? -4.115 -3.763 21.288 1.00 83.56 94 PRO A N 1
ATOM 722 C CA . PRO A 1 94 ? -4.819 -3.800 22.571 1.00 83.56 94 PRO A CA 1
ATOM 723 C C . PRO A 1 94 ? -4.528 -2.573 23.434 1.00 83.56 94 PRO A C 1
ATOM 725 O O . PRO A 1 94 ? -5.445 -2.013 24.031 1.00 83.56 94 PRO A O 1
ATOM 728 N N . PHE A 1 95 ? -3.276 -2.104 23.449 1.00 87.31 95 PHE A N 1
ATOM 729 C CA . PHE A 1 95 ? -2.898 -0.890 24.169 1.00 87.31 95 PHE A CA 1
ATOM 730 C C . PHE A 1 95 ? -3.609 0.354 23.619 1.00 87.31 95 PHE A C 1
ATOM 732 O O . PHE A 1 95 ? -4.148 1.143 24.389 1.00 87.31 95 PHE A O 1
ATOM 739 N N . TYR A 1 96 ? -3.665 0.518 22.294 1.00 83.00 96 TYR A N 1
ATOM 740 C CA . TYR A 1 96 ? -4.333 1.652 21.651 1.00 83.00 96 TYR A CA 1
ATOM 741 C C . TYR A 1 96 ? -5.845 1.670 21.912 1.00 83.00 96 TYR A C 1
ATOM 743 O O . TYR A 1 96 ? -6.415 2.730 22.180 1.00 83.00 96 TYR A O 1
ATOM 751 N N . LEU A 1 97 ? -6.495 0.504 21.862 1.00 79.81 97 LEU A N 1
ATOM 752 C CA . LEU A 1 97 ? -7.927 0.371 22.143 1.00 79.81 97 LEU A CA 1
ATOM 753 C C . LEU A 1 97 ? -8.243 0.615 23.628 1.00 79.81 97 LEU A C 1
ATOM 755 O O . LEU A 1 97 ? -9.196 1.331 23.942 1.00 79.81 97 LEU A O 1
ATOM 759 N N . SER A 1 98 ? -7.403 0.101 24.532 1.00 76.50 98 SER A N 1
ATOM 760 C CA . SER A 1 98 ? -7.522 0.316 25.979 1.00 76.50 98 SER A CA 1
ATOM 761 C C . SER A 1 98 ? -7.286 1.786 26.365 1.00 76.50 98 SER A C 1
ATOM 763 O O . SER A 1 98 ? -8.086 2.368 27.096 1.00 76.50 98 SER A O 1
ATOM 765 N N . ALA A 1 99 ? -6.270 2.442 25.790 1.00 74.31 99 ALA A N 1
ATOM 766 C CA . ALA A 1 99 ? -5.955 3.855 26.033 1.00 74.31 99 ALA A CA 1
ATOM 767 C C . ALA A 1 99 ? -7.029 4.826 25.509 1.00 74.31 99 ALA A C 1
ATOM 769 O O . ALA A 1 99 ? -7.221 5.898 26.080 1.00 74.31 99 ALA A O 1
ATOM 770 N N . LYS A 1 100 ? -7.764 4.456 24.451 1.00 60.81 100 LYS A N 1
ATOM 771 C CA . LYS A 1 100 ? -8.949 5.198 23.984 1.00 60.81 100 LYS A CA 1
ATOM 772 C C . LYS A 1 100 ? -10.196 4.985 24.858 1.00 60.81 100 LYS A C 1
ATOM 774 O O . LYS A 1 100 ? -11.242 5.546 24.539 1.00 60.81 100 LYS A O 1
ATOM 779 N N . GLY A 1 101 ? -10.102 4.210 25.941 1.00 56.81 101 GLY A N 1
ATOM 780 C CA . GLY A 1 101 ? -11.216 3.952 26.853 1.00 56.81 101 GLY A CA 1
ATOM 781 C C . GLY A 1 101 ? -12.285 3.026 26.271 1.00 56.81 101 GLY A C 1
ATOM 782 O O . GLY A 1 101 ? -13.421 3.055 26.732 1.00 56.81 101 GLY A O 1
ATOM 783 N N . VAL A 1 102 ? -11.954 2.191 25.277 1.00 58.62 102 VAL A N 1
ATOM 78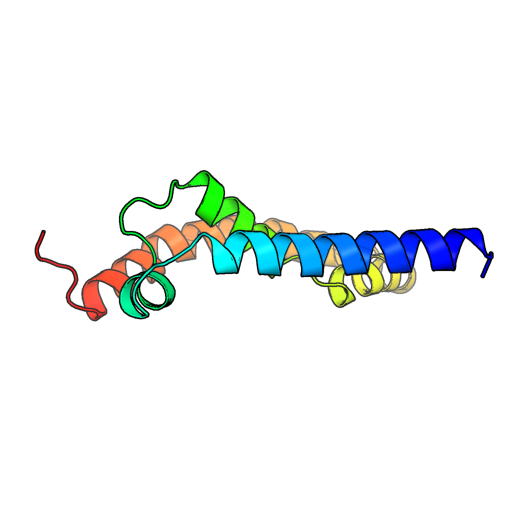4 C CA . VAL A 1 102 ? -12.886 1.208 24.689 1.00 58.62 102 VAL A CA 1
ATOM 785 C C . VAL A 1 102 ? -12.894 -0.076 25.533 1.00 58.62 102 VAL A C 1
ATOM 787 O O . VAL A 1 102 ? -12.692 -1.181 25.045 1.00 58.62 102 VAL A O 1
ATOM 790 N N . HIS A 1 103 ? -13.093 0.084 26.840 1.00 46.94 103 HIS A N 1
ATOM 791 C CA . HIS A 1 103 ? -13.417 -0.990 27.780 1.00 46.94 103 HIS A CA 1
ATOM 792 C C . HIS A 1 103 ? -14.851 -0.785 28.286 1.00 46.94 103 HIS A C 1
ATOM 794 O O . HIS A 1 103 ? -15.084 -0.681 29.483 1.00 46.94 103 HIS A O 1
ATOM 800 N N . SER A 1 104 ? -15.821 -0.664 27.378 1.00 42.81 104 SER A N 1
ATOM 801 C CA . SER A 1 104 ? -17.241 -0.815 27.717 1.00 42.81 104 SER A CA 1
ATOM 802 C C . SER A 1 104 ? -18.087 -0.973 26.453 1.00 42.81 104 SER A C 1
ATOM 804 O O . SER A 1 104 ? -18.736 -0.021 26.018 1.00 42.81 104 SER A O 1
ATOM 806 N N . VAL A 1 105 ? -18.046 -2.164 25.861 1.00 39.78 105 VAL A N 1
ATOM 807 C CA . VAL A 1 105 ? -19.215 -2.877 25.316 1.00 39.78 105 VAL A CA 1
ATOM 808 C C . VAL A 1 105 ? -18.875 -4.353 25.211 1.00 39.78 105 VAL A C 1
ATOM 810 O O . VAL A 1 105 ? -17.772 -4.656 24.707 1.00 39.78 105 VAL A O 1
#

pLDDT: mean 80.45, std 13.43, range [39.78, 96.0]

Mean predicted aligned error: 9.45 Å

Solvent-accessible surface area (backbone atoms only — not comparable to full-atom values): 6283 Å² total; per-residue (Å²): 132,56,75,63,55,55,52,52,52,52,50,54,52,50,47,54,54,50,52,49,50,54,53,54,71,67,54,84,58,61,71,62,50,75,72,70,47,62,96,80,66,54,69,66,60,56,51,52,50,55,54,54,70,70,64,42,72,63,53,69,54,46,53,59,52,42,36,72,75,72,38,70,64,64,52,63,58,59,64,44,46,61,58,50,49,52,50,41,60,70,50,51,48,56,49,54,43,52,73,70,62,70,83,80,131

Sequence (105 aa):
MSALDWIVMGLVSSF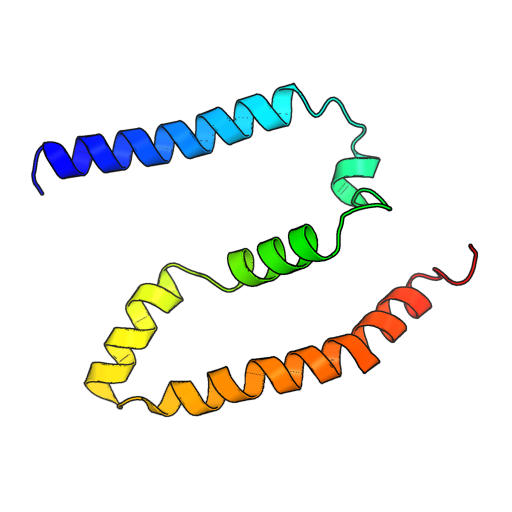IVGYGYWKSSRSSTSLERYTRGDSDLPWYTISLSVIATQASAVTFLSAPGQAYTDGMRFVMFYLGLPLAMIFVSAVMIPFYLSAKGVHSV

Secondary structure (DSSP, 8-state):
--HHHHHHHHHHHHHHHHHHHHHHHH----HHHHHH--TT--HHHHHHHHHHHH--HHHHHHHHHHHHHH-TTHHHHHHHHHHHHHHIIIIIHHHHHHHTT----